Protein AF-A0A4Q5SDN4-F1 (afdb_monomer_lite)

Secondary structure (DSSP, 8-state):
--HHHHHHHHHHHHHHHHHHHHT--GGGGG-EE--TTS-EEHHHHHHHHHHHHHHHHHHHHHHHHHTTPPPPPP---

pLDDT: mean 95.08, std 6.28, range [55.22, 98.44]

Foldseek 3Di:
DDPVVVVVVVVVVVVVVVVCVVPDDPVQQQPWDQDPVGIDGVVVVVVVVVVVVVVVVVVVCVVCVVVVHHDPDDDPD

Sequence (77 aa):
MKKEEIIQVIKNTYAFAIGALKSFEVTHLADTVSFFAGPKTKLQIINLISDHQTHHRAQMIVYLRLNSIKPPDYVGW

Radius of gyration: 15.96 Å; chains: 1; bounding box: 34×28×42 Å

Structure (mmCIF, N/CA/C/O backbone):
data_AF-A0A4Q5SDN4-F1
#
_entry.id   AF-A0A4Q5SDN4-F1
#
loop_
_atom_site.group_PDB
_atom_site.id
_atom_site.type_symbol
_atom_site.label_atom_id
_atom_site.label_alt_id
_atom_site.label_comp_id
_atom_site.label_asym_id
_atom_site.label_entity_id
_atom_site.label_seq_id
_atom_site.pdbx_PDB_ins_code
_atom_site.Cartn_x
_atom_site.Cartn_y
_atom_site.Cartn_z
_atom_site.occupancy
_atom_site.B_iso_or_equiv
_atom_site.auth_seq_id
_atom_site.auth_comp_id
_atom_site.auth_asym_id
_atom_site.auth_atom_id
_atom_site.pdbx_PDB_model_num
ATOM 1 N N . MET A 1 1 ? -12.939 17.691 6.482 1.00 75.25 1 MET A N 1
ATOM 2 C CA . MET A 1 1 ? -13.620 16.556 5.829 1.00 75.25 1 MET A CA 1
ATOM 3 C C . MET A 1 1 ? -14.433 15.804 6.862 1.00 75.25 1 MET A C 1
ATOM 5 O O . MET A 1 1 ? -13.930 15.570 7.957 1.00 75.25 1 MET A O 1
ATOM 9 N N . LYS A 1 2 ? -15.673 15.451 6.534 1.00 96.38 2 LYS A N 1
ATOM 10 C CA . LYS A 1 2 ? -16.526 14.568 7.340 1.00 96.38 2 LYS A CA 1
ATOM 11 C C . LYS A 1 2 ? -16.102 13.107 7.152 1.00 96.38 2 LYS A C 1
ATOM 13 O O . LYS A 1 2 ? -15.445 12.766 6.168 1.00 96.38 2 LYS A O 1
ATOM 18 N N . LYS A 1 3 ? -16.487 12.233 8.084 1.00 94.62 3 LYS A N 1
ATOM 19 C CA . LYS A 1 3 ? -16.153 10.798 8.044 1.00 94.62 3 LYS A CA 1
ATOM 20 C C . LYS A 1 3 ? -16.607 10.144 6.734 1.00 94.62 3 LYS A C 1
ATOM 22 O O . LYS A 1 3 ? -15.872 9.358 6.146 1.00 94.62 3 LYS A O 1
ATOM 27 N N . GLU A 1 4 ? -17.790 10.506 6.257 1.00 97.38 4 GLU A N 1
ATOM 28 C CA . GLU A 1 4 ? -18.413 9.970 5.046 1.00 97.38 4 GLU A CA 1
ATOM 29 C C . GLU A 1 4 ? -17.619 10.356 3.792 1.00 97.38 4 GLU A C 1
ATOM 31 O O . GLU A 1 4 ? -17.403 9.523 2.914 1.00 97.38 4 GLU A O 1
ATOM 36 N N . GLU A 1 5 ? -17.110 11.589 3.746 1.00 97.94 5 GLU A N 1
ATOM 37 C CA . GLU A 1 5 ? -16.257 12.071 2.654 1.00 97.94 5 GLU A CA 1
ATOM 38 C C . GLU A 1 5 ? -14.938 11.292 2.611 1.00 97.94 5 GLU A C 1
ATOM 40 O O . GLU A 1 5 ? -14.514 10.856 1.543 1.00 97.94 5 GLU A O 1
ATOM 45 N N . ILE A 1 6 ? -14.319 11.047 3.774 1.00 96.88 6 ILE A N 1
ATOM 46 C CA . ILE A 1 6 ? -13.097 10.232 3.881 1.00 96.88 6 ILE A CA 1
ATOM 47 C C . ILE A 1 6 ? -13.360 8.810 3.369 1.00 96.88 6 ILE A C 1
ATOM 49 O O . ILE A 1 6 ? -12.582 8.291 2.569 1.00 96.88 6 ILE A O 1
ATOM 53 N N . ILE A 1 7 ? -14.468 8.186 3.782 1.00 97.62 7 ILE A N 1
ATOM 54 C CA . ILE A 1 7 ? -14.844 6.840 3.326 1.00 97.62 7 ILE A CA 1
ATOM 55 C C . ILE A 1 7 ? -15.018 6.811 1.804 1.00 97.62 7 ILE A C 1
ATOM 57 O O . ILE A 1 7 ? -14.547 5.874 1.157 1.00 97.62 7 ILE A O 1
ATOM 61 N N . GLN A 1 8 ? -15.667 7.821 1.222 1.00 98.19 8 GLN A N 1
ATOM 62 C CA . GLN A 1 8 ? -15.875 7.875 -0.222 1.00 98.19 8 GLN A CA 1
ATOM 63 C C . GLN A 1 8 ? -14.558 8.043 -0.987 1.00 98.19 8 GLN A C 1
ATOM 65 O O . GLN A 1 8 ? -14.337 7.343 -1.975 1.00 98.19 8 GLN A O 1
ATOM 70 N N . VAL A 1 9 ? -13.660 8.909 -0.508 1.00 97.75 9 VAL A N 1
ATOM 71 C CA . VAL A 1 9 ? -12.319 9.070 -1.088 1.00 97.75 9 VAL A CA 1
ATOM 72 C C . VAL A 1 9 ? -11.557 7.749 -1.038 1.00 97.75 9 VAL A C 1
ATOM 74 O O . VAL A 1 9 ? -11.039 7.313 -2.060 1.00 97.75 9 VAL A O 1
ATOM 77 N N . ILE A 1 10 ? -11.550 7.063 0.109 1.00 96.25 10 ILE A N 1
ATOM 78 C CA . ILE A 1 10 ? -10.872 5.769 0.261 1.00 96.25 10 ILE A CA 1
ATOM 79 C C . ILE A 1 10 ? -11.416 4.746 -0.745 1.00 96.25 10 ILE A C 1
ATOM 81 O O . ILE A 1 10 ? -10.631 4.113 -1.451 1.00 96.25 10 ILE A O 1
ATOM 85 N N . LYS A 1 11 ? -12.743 4.610 -0.863 1.00 98.06 11 LYS A N 1
ATOM 86 C CA . LYS A 1 11 ? -13.374 3.692 -1.828 1.00 98.06 11 LYS A CA 1
ATOM 87 C C . LYS A 1 11 ? -12.944 3.987 -3.264 1.00 98.06 11 LYS A C 1
ATOM 89 O O . LYS A 1 11 ? -12.562 3.066 -3.983 1.00 98.06 11 LYS A O 1
ATOM 94 N N . ASN A 1 12 ? -12.972 5.258 -3.660 1.00 98.38 12 ASN A N 1
ATOM 95 C CA . ASN A 1 12 ? -12.589 5.679 -5.005 1.00 98.38 12 ASN A CA 1
ATOM 96 C C . ASN A 1 12 ? -11.103 5.401 -5.279 1.00 98.38 12 ASN A C 1
ATOM 98 O O . ASN A 1 12 ? -10.765 4.880 -6.341 1.00 98.38 12 ASN A O 1
ATOM 102 N N . THR A 1 13 ? -10.224 5.675 -4.311 1.00 96.94 13 THR A N 1
ATOM 103 C CA . THR A 1 13 ? -8.782 5.418 -4.425 1.00 96.94 13 THR A CA 1
ATOM 104 C C . THR A 1 13 ? -8.479 3.930 -4.591 1.00 96.94 13 THR A C 1
ATOM 106 O O . THR A 1 13 ? -7.704 3.567 -5.474 1.00 96.94 13 THR A O 1
ATOM 109 N N . TYR A 1 14 ? -9.110 3.052 -3.801 1.00 96.50 14 TYR A N 1
ATOM 110 C CA . TYR A 1 14 ? -8.928 1.604 -3.957 1.00 96.50 14 TYR A CA 1
ATOM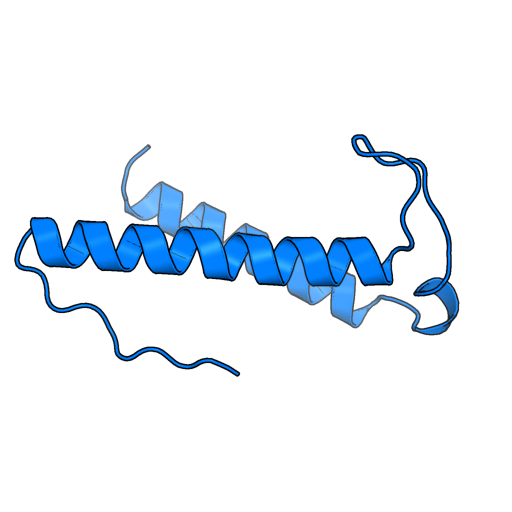 111 C C . TYR A 1 14 ? -9.487 1.093 -5.286 1.00 96.50 14 TYR A C 1
ATOM 113 O O . TYR A 1 14 ? -8.828 0.290 -5.940 1.00 96.50 14 TYR A O 1
ATOM 121 N N . ALA A 1 15 ? -10.655 1.574 -5.723 1.00 98.25 15 ALA A N 1
ATOM 122 C CA . ALA A 1 15 ? -11.218 1.195 -7.019 1.00 98.25 15 ALA A CA 1
ATOM 123 C C . ALA A 1 15 ? -10.282 1.575 -8.178 1.00 98.25 15 ALA A C 1
ATOM 125 O O . ALA A 1 15 ? -10.024 0.749 -9.054 1.00 98.25 15 ALA A O 1
ATOM 126 N N . PHE A 1 16 ? -9.723 2.788 -8.144 1.00 97.56 16 PHE A N 1
ATOM 127 C CA . PHE A 1 16 ? -8.737 3.247 -9.120 1.00 97.56 16 PHE A CA 1
ATOM 128 C C . PHE A 1 16 ? -7.463 2.392 -9.095 1.00 97.56 16 PHE A C 1
ATOM 130 O O . PHE A 1 16 ? -7.056 1.877 -10.134 1.00 97.56 16 PHE A O 1
ATOM 137 N N . ALA A 1 17 ? -6.858 2.194 -7.919 1.00 95.44 17 ALA A N 1
ATOM 138 C CA . ALA A 1 17 ? -5.614 1.437 -7.781 1.00 95.44 17 ALA A CA 1
ATOM 139 C C . ALA A 1 17 ? -5.773 -0.025 -8.228 1.00 95.44 17 ALA A C 1
ATOM 141 O O . ALA A 1 17 ? -4.952 -0.534 -8.987 1.00 95.44 17 ALA A O 1
ATOM 142 N N . ILE A 1 18 ? -6.860 -0.689 -7.819 1.00 96.06 18 ILE A N 1
ATOM 143 C CA . ILE A 1 18 ? -7.171 -2.062 -8.240 1.00 96.06 18 ILE A CA 1
ATOM 144 C C . ILE A 1 18 ? -7.413 -2.118 -9.752 1.00 96.06 18 ILE A C 1
ATOM 146 O O . ILE A 1 18 ? -6.949 -3.052 -10.404 1.00 96.06 18 ILE A O 1
ATOM 150 N N . GLY A 1 19 ? -8.117 -1.135 -10.321 1.00 97.69 19 GLY A N 1
ATOM 151 C CA . GLY A 1 19 ? -8.321 -1.028 -11.766 1.00 97.69 19 GLY A CA 1
ATOM 152 C C . GLY A 1 19 ? -6.998 -0.928 -12.525 1.00 97.69 19 GLY A C 1
ATOM 153 O O . GLY A 1 19 ? -6.759 -1.720 -13.433 1.00 97.69 19 GLY A O 1
ATOM 154 N N . ALA A 1 20 ? -6.111 -0.030 -12.089 1.00 94.88 20 ALA A N 1
ATOM 155 C CA . ALA A 1 20 ? -4.791 0.157 -12.683 1.00 94.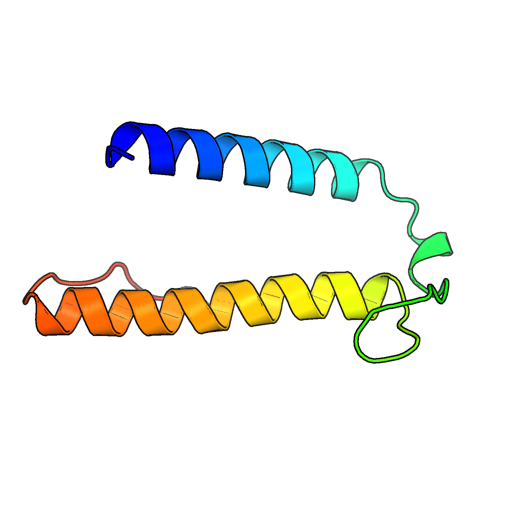88 20 ALA A CA 1
ATOM 156 C C . ALA A 1 20 ? -3.927 -1.113 -12.604 1.00 94.88 20 ALA A C 1
ATOM 158 O O . ALA A 1 20 ? -3.285 -1.473 -13.589 1.00 94.88 20 ALA A O 1
ATOM 159 N N . LEU A 1 21 ? -3.942 -1.817 -11.465 1.00 94.06 21 LEU A N 1
ATOM 160 C CA . LEU A 1 21 ? -3.198 -3.068 -11.284 1.00 94.06 21 LEU A CA 1
ATOM 161 C C . LEU A 1 21 ? -3.743 -4.208 -12.152 1.00 94.06 21 LEU A C 1
ATOM 163 O O . LEU A 1 21 ? -2.962 -4.996 -12.673 1.00 94.06 21 LEU A O 1
ATOM 167 N N . LYS A 1 22 ? -5.063 -4.293 -12.354 1.00 95.94 22 LYS A N 1
ATOM 168 C CA . LYS A 1 22 ? -5.673 -5.306 -13.234 1.00 95.94 22 LYS A CA 1
ATOM 169 C C . LYS A 1 22 ? -5.299 -5.122 -14.703 1.00 95.94 22 LYS A C 1
ATOM 171 O O . LYS A 1 22 ? -5.211 -6.109 -15.423 1.00 95.94 22 LYS A O 1
ATOM 176 N N . SER A 1 23 ? -5.102 -3.881 -15.143 1.00 94.81 23 SER A N 1
ATOM 177 C CA . SER A 1 23 ? -4.658 -3.561 -16.504 1.00 94.81 23 SER A CA 1
ATOM 178 C C . SER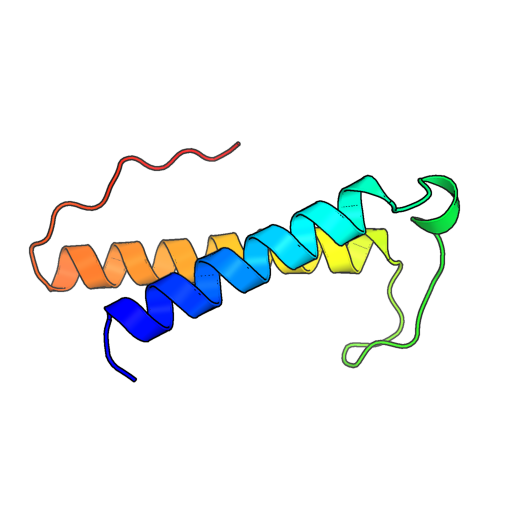 A 1 23 ? -3.135 -3.518 -16.658 1.00 94.81 23 SER A C 1
ATOM 180 O O . SER A 1 23 ? -2.647 -3.166 -17.727 1.00 94.81 23 SER A O 1
ATOM 182 N N . PHE A 1 24 ? -2.374 -3.799 -15.598 1.00 94.69 24 PHE A N 1
ATOM 183 C CA . PHE A 1 24 ? -0.922 -3.668 -15.611 1.00 94.69 24 PHE A CA 1
ATOM 184 C C . PHE A 1 24 ? -0.260 -4.891 -16.256 1.00 94.69 24 PHE A C 1
ATOM 186 O O . PHE A 1 24 ? -0.486 -6.024 -15.831 1.00 94.69 24 PHE A O 1
ATOM 193 N N . GLU A 1 25 ? 0.608 -4.675 -17.245 1.00 96.19 25 GLU A N 1
ATOM 194 C CA . GLU A 1 25 ? 1.367 -5.770 -17.853 1.00 96.19 25 GLU A CA 1
ATOM 195 C C . GLU A 1 25 ? 2.537 -6.195 -16.959 1.00 96.19 25 GLU A C 1
ATOM 197 O O . GLU A 1 25 ? 3.415 -5.403 -16.617 1.00 96.19 25 GLU A O 1
ATOM 202 N N . VAL A 1 26 ? 2.579 -7.480 -16.604 1.00 95.31 26 VAL A N 1
ATOM 203 C CA . VAL A 1 26 ? 3.575 -8.055 -15.679 1.00 95.31 26 VAL A CA 1
ATOM 204 C C . VAL A 1 26 ? 5.016 -7.854 -16.168 1.00 95.31 26 VAL A C 1
ATOM 206 O O . VAL A 1 26 ? 5.928 -7.690 -15.358 1.00 95.31 26 VAL A O 1
ATOM 209 N N . THR A 1 27 ? 5.226 -7.805 -17.485 1.00 97.19 27 THR A N 1
ATOM 210 C CA . THR A 1 27 ? 6.522 -7.539 -18.135 1.00 97.19 27 THR A CA 1
ATOM 211 C C . THR A 1 27 ? 7.146 -6.214 -17.696 1.00 97.19 27 THR A C 1
ATOM 213 O O . THR A 1 27 ? 8.367 -6.115 -17.609 1.00 97.19 27 THR A O 1
ATOM 216 N N . HIS A 1 28 ? 6.325 -5.227 -17.331 1.00 97.38 28 HIS A N 1
ATOM 217 C CA . HIS A 1 28 ? 6.773 -3.908 -16.893 1.00 97.38 28 HIS A CA 1
ATOM 218 C C . HIS A 1 28 ? 7.152 -3.831 -15.410 1.00 97.38 28 HIS A C 1
ATOM 220 O O . HIS A 1 28 ? 7.626 -2.790 -14.956 1.00 97.38 28 HIS A O 1
ATOM 226 N N . LEU A 1 29 ? 6.975 -4.892 -14.616 1.00 96.94 29 LEU A N 1
ATOM 227 C CA . LEU A 1 29 ? 7.285 -4.859 -13.178 1.00 96.94 29 LEU A CA 1
ATOM 228 C C . LEU A 1 29 ? 8.760 -4.543 -12.882 1.00 96.94 29 LEU A C 1
ATOM 230 O O . LEU A 1 29 ? 9.057 -3.920 -11.858 1.00 96.94 29 LEU A O 1
ATOM 234 N N . ALA A 1 30 ? 9.667 -4.953 -13.773 1.00 97.88 30 ALA A N 1
ATOM 235 C CA . ALA A 1 30 ? 11.103 -4.715 -13.656 1.00 97.88 30 ALA A CA 1
ATOM 236 C C . ALA 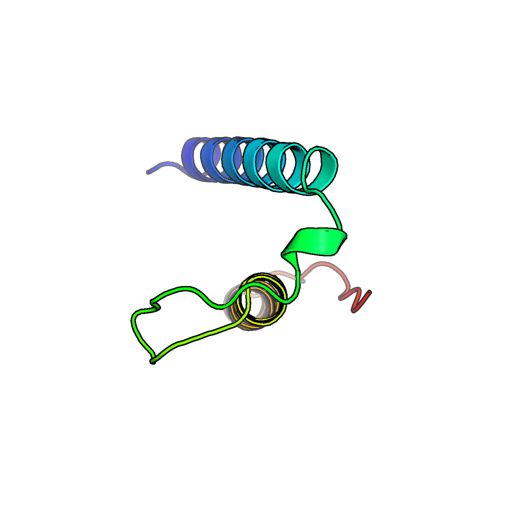A 1 30 ? 11.538 -3.319 -14.140 1.00 97.88 30 ALA A C 1
ATOM 238 O O . ALA A 1 30 ? 12.672 -2.915 -13.874 1.00 97.88 30 ALA A O 1
ATOM 239 N N . ASP A 1 31 ? 10.655 -2.563 -14.803 1.00 98.19 31 ASP A N 1
ATOM 240 C CA . ASP A 1 31 ? 10.977 -1.229 -15.306 1.00 98.19 31 ASP A CA 1
ATOM 241 C C . ASP A 1 31 ? 11.371 -0.312 -14.153 1.00 98.19 31 ASP A C 1
ATOM 243 O O . ASP A 1 31 ? 10.625 -0.157 -13.181 1.00 98.19 31 ASP A O 1
ATOM 247 N N . THR A 1 32 ? 12.526 0.334 -14.289 1.00 98.44 32 THR A N 1
ATOM 248 C CA . THR A 1 32 ? 12.992 1.336 -13.332 1.00 98.44 32 THR A CA 1
ATOM 249 C C . THR A 1 32 ? 12.480 2.711 -13.727 1.00 98.44 32 THR A C 1
ATOM 251 O O . THR A 1 32 ? 12.587 3.121 -14.881 1.00 98.44 32 THR A O 1
ATOM 254 N N . VAL A 1 33 ? 11.945 3.442 -12.755 1.00 97.81 33 VAL A N 1
ATOM 255 C CA . VAL A 1 33 ? 11.478 4.819 -12.922 1.00 97.81 33 VAL A CA 1
ATOM 256 C C . VAL A 1 33 ? 12.223 5.747 -11.971 1.00 97.81 33 VAL A C 1
ATOM 258 O O . VAL A 1 33 ? 12.707 5.327 -10.915 1.00 97.81 33 VAL A O 1
ATOM 261 N N . SER A 1 34 ? 12.306 7.025 -12.342 1.00 98.25 34 SER A N 1
ATOM 262 C CA . SER A 1 34 ? 12.727 8.064 -11.404 1.00 98.25 34 SER A CA 1
ATOM 263 C C . SER A 1 34 ? 11.714 8.142 -10.264 1.00 98.25 34 SER A C 1
ATOM 265 O O . SER A 1 34 ? 10.505 8.183 -10.496 1.00 98.25 34 SER A O 1
ATOM 267 N N . PHE A 1 35 ? 12.204 8.134 -9.032 1.00 97.56 35 PHE A N 1
ATOM 268 C CA . PHE A 1 35 ? 11.382 8.160 -7.832 1.00 97.56 35 PHE A CA 1
ATOM 269 C C . PHE A 1 35 ? 12.065 9.037 -6.781 1.00 97.56 35 PHE A C 1
ATOM 271 O O . PHE A 1 35 ? 13.290 9.161 -6.767 1.00 97.56 35 PHE A O 1
ATOM 278 N N . PHE A 1 36 ? 11.279 9.685 -5.915 1.00 95.81 36 PHE A N 1
ATOM 279 C CA . PHE A 1 36 ? 11.786 10.734 -5.018 1.00 95.81 36 PHE A CA 1
ATOM 280 C C . PHE A 1 36 ? 12.868 10.232 -4.046 1.00 95.81 36 PHE A C 1
ATOM 282 O O . PHE A 1 36 ? 13.727 11.000 -3.630 1.00 95.81 36 PHE A O 1
ATOM 289 N N . ALA A 1 37 ? 12.844 8.939 -3.709 1.00 94.62 37 ALA A N 1
ATOM 290 C CA . ALA A 1 37 ? 13.828 8.269 -2.856 1.00 94.62 37 ALA A 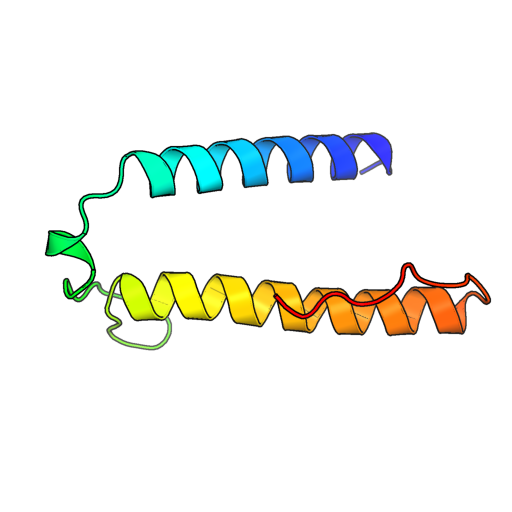CA 1
ATOM 291 C C . ALA A 1 37 ? 14.928 7.548 -3.667 1.00 94.62 37 ALA A C 1
ATOM 293 O O . ALA A 1 37 ? 15.459 6.521 -3.237 1.00 94.62 37 ALA A O 1
ATOM 294 N N . GLY A 1 38 ? 15.229 8.058 -4.863 1.00 97.38 38 GLY A N 1
ATOM 295 C CA . GLY A 1 38 ? 16.111 7.429 -5.844 1.00 97.38 38 GLY A CA 1
ATOM 296 C C . GLY A 1 38 ? 15.385 6.405 -6.725 1.00 97.38 38 GLY A C 1
ATOM 297 O O . GLY A 1 38 ? 14.261 6.020 -6.404 1.00 97.38 38 GLY A O 1
ATOM 298 N N . PRO A 1 39 ? 16.002 5.957 -7.836 1.00 98.38 39 PRO A N 1
ATOM 299 C CA . PRO A 1 39 ? 15.364 5.061 -8.799 1.00 98.38 39 PRO A CA 1
ATOM 300 C C . PRO A 1 39 ? 14.819 3.775 -8.161 1.00 98.38 39 PRO A C 1
ATOM 302 O O . PRO A 1 39 ? 15.473 3.168 -7.307 1.00 98.38 39 PRO A O 1
ATOM 305 N N . LYS A 1 40 ? 13.622 3.356 -8.585 1.00 98.31 40 LYS A N 1
ATOM 306 C CA . LYS A 1 40 ? 12.944 2.133 -8.121 1.00 98.31 40 LYS A CA 1
ATOM 307 C C . LYS A 1 40 ? 12.301 1.397 -9.283 1.00 98.31 40 LYS A C 1
ATOM 309 O O . LYS A 1 40 ? 11.844 2.031 -10.234 1.00 98.31 40 LYS A O 1
ATOM 314 N N . THR A 1 41 ? 12.204 0.076 -9.178 1.00 98.31 41 THR A N 1
ATOM 315 C CA . THR A 1 41 ? 11.347 -0.692 -10.084 1.00 98.31 41 THR A CA 1
ATOM 316 C C . THR A 1 41 ? 9.875 -0.443 -9.765 1.00 98.31 41 THR A C 1
ATOM 318 O O . THR A 1 41 ? 9.512 -0.144 -8.621 1.00 98.31 41 THR A O 1
ATOM 321 N N . LYS A 1 42 ? 8.992 -0.602 -10.754 1.00 97.12 42 LYS A N 1
ATOM 322 C CA . LYS A 1 42 ? 7.541 -0.510 -10.527 1.00 97.12 42 LYS A CA 1
ATOM 323 C C . LYS A 1 42 ? 7.072 -1.510 -9.462 1.00 97.12 42 LYS A C 1
ATOM 325 O O . LYS A 1 42 ? 6.269 -1.144 -8.607 1.00 97.12 42 LYS A O 1
ATOM 330 N N . LEU A 1 43 ? 7.642 -2.720 -9.429 1.00 97.12 43 LEU A N 1
ATOM 331 C CA . LEU A 1 43 ? 7.379 -3.703 -8.370 1.00 97.12 43 LEU A CA 1
ATOM 332 C C . LEU A 1 43 ? 7.754 -3.188 -6.973 1.00 97.12 43 LEU A C 1
ATOM 334 O O . LEU A 1 43 ? 6.972 -3.330 -6.035 1.00 97.12 43 LEU A O 1
ATOM 338 N N . GLN A 1 44 ? 8.926 -2.563 -6.825 1.00 97.88 44 GLN A N 1
ATOM 339 C CA . GLN A 1 44 ? 9.343 -1.989 -5.542 1.00 97.88 44 GLN A CA 1
ATOM 340 C C . GLN A 1 44 ? 8.369 -0.911 -5.060 1.00 97.88 44 GLN A C 1
ATOM 342 O O . GLN A 1 44 ? 8.078 -0.852 -3.871 1.00 97.88 44 GLN A O 1
ATOM 347 N N . ILE A 1 45 ? 7.844 -0.082 -5.967 1.00 97.06 45 ILE A N 1
ATOM 348 C CA . ILE A 1 45 ? 6.869 0.963 -5.624 1.00 97.06 45 ILE A CA 1
ATOM 349 C C . ILE A 1 45 ? 5.525 0.352 -5.201 1.00 97.06 45 ILE A C 1
ATOM 351 O O . ILE A 1 45 ? 4.937 0.807 -4.223 1.00 97.06 45 ILE A O 1
ATOM 355 N N . ILE A 1 46 ? 5.047 -0.690 -5.889 1.00 95.75 46 ILE A N 1
ATOM 356 C CA . ILE A 1 46 ? 3.805 -1.390 -5.518 1.00 95.75 46 ILE A CA 1
ATOM 357 C C . ILE A 1 46 ? 3.933 -1.999 -4.114 1.00 95.75 46 ILE A C 1
ATOM 359 O O . ILE A 1 46 ? 3.068 -1.771 -3.266 1.00 95.75 46 ILE A O 1
ATOM 363 N N . ASN A 1 47 ? 5.039 -2.697 -3.841 1.00 95.56 47 ASN A N 1
ATOM 364 C CA . ASN A 1 47 ? 5.310 -3.267 -2.519 1.00 95.56 47 ASN A CA 1
ATOM 365 C C . ASN A 1 47 ? 5.416 -2.175 -1.447 1.00 95.56 47 ASN A C 1
ATOM 367 O O . ASN A 1 47 ? 4.791 -2.286 -0.396 1.00 95.56 47 ASN A O 1
ATOM 371 N N . LEU A 1 48 ? 6.119 -1.076 -1.745 1.00 96.50 48 LEU A N 1
ATOM 372 C CA . LEU A 1 48 ? 6.241 0.070 -0.844 1.00 96.50 48 LEU A CA 1
ATOM 373 C C . LEU A 1 48 ? 4.870 0.630 -0.439 1.00 96.50 48 LEU A C 1
ATOM 375 O O . LEU A 1 48 ? 4.667 0.945 0.730 1.00 96.50 48 LEU A O 1
ATOM 379 N N . ILE A 1 49 ? 3.927 0.760 -1.378 1.00 94.25 49 ILE A N 1
ATOM 380 C CA . ILE A 1 49 ? 2.579 1.263 -1.074 1.00 94.25 49 ILE A CA 1
ATOM 381 C C . ILE A 1 49 ? 1.821 0.281 -0.173 1.00 94.25 49 ILE A C 1
ATOM 383 O O . ILE A 1 49 ? 1.190 0.723 0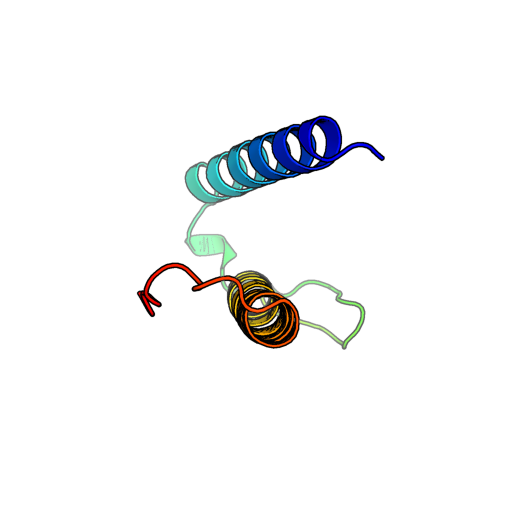.788 1.00 94.25 49 ILE A O 1
ATOM 387 N N . SER A 1 50 ? 1.916 -1.026 -0.429 1.00 92.50 50 SER A N 1
ATOM 388 C CA . SER A 1 50 ? 1.303 -2.060 0.420 1.00 92.50 50 SER A CA 1
ATOM 389 C C . SER A 1 50 ? 1.851 -2.029 1.855 1.00 92.50 50 SER A C 1
ATOM 391 O O . SER A 1 50 ? 1.091 -2.029 2.833 1.00 92.50 50 SER A O 1
ATOM 393 N N . ASP A 1 51 ? 3.172 -1.916 1.999 1.00 95.25 51 ASP A N 1
ATOM 394 C CA . ASP A 1 51 ? 3.839 -1.829 3.300 1.00 95.25 51 ASP A CA 1
ATOM 395 C C . ASP A 1 51 ? 3.467 -0.535 4.033 1.00 95.25 51 ASP A C 1
ATOM 397 O O . ASP A 1 51 ? 3.136 -0.550 5.221 1.00 95.25 51 ASP A O 1
ATOM 401 N N . HIS A 1 52 ? 3.436 0.591 3.318 1.00 95.25 52 HIS A N 1
ATOM 402 C CA . HIS A 1 52 ? 3.048 1.894 3.854 1.00 95.25 52 HIS A CA 1
ATOM 403 C C . HIS A 1 52 ? 1.592 1.913 4.346 1.00 95.25 52 HIS A C 1
ATOM 405 O O . HIS A 1 52 ? 1.297 2.437 5.424 1.00 95.25 52 HIS A O 1
ATOM 411 N N . GLN A 1 53 ? 0.676 1.283 3.606 1.00 94.00 53 GLN A N 1
ATOM 412 C CA . GLN A 1 53 ? -0.711 1.102 4.039 1.00 94.00 53 GLN A CA 1
ATOM 413 C C . GLN A 1 53 ? -0.795 0.249 5.308 1.00 94.00 53 GLN A C 1
ATOM 415 O O . GLN A 1 53 ? -1.514 0.603 6.247 1.00 94.00 53 GLN A O 1
ATOM 420 N N . THR A 1 54 ? -0.039 -0.847 5.369 1.00 94.00 54 THR A N 1
ATOM 421 C CA . THR A 1 54 ? 0.014 -1.720 6.547 1.00 94.00 54 THR A CA 1
ATOM 422 C C . THR A 1 54 ? 0.565 -0.983 7.769 1.00 94.00 54 THR A C 1
ATOM 424 O O . THR A 1 54 ? -0.023 -1.074 8.851 1.00 94.00 54 THR A O 1
ATOM 427 N N . HIS A 1 55 ? 1.614 -0.177 7.589 1.00 95.88 55 HIS A N 1
ATOM 428 C CA . HIS A 1 55 ? 2.191 0.681 8.622 1.00 95.88 55 HIS A CA 1
ATOM 429 C C . HIS A 1 55 ? 1.154 1.646 9.220 1.00 95.88 55 HIS A C 1
ATOM 431 O O . HIS A 1 55 ? 0.940 1.658 10.435 1.00 95.88 55 HIS A O 1
ATOM 437 N N . HIS A 1 56 ? 0.445 2.412 8.385 1.00 95.94 56 HIS A N 1
ATOM 438 C CA . HIS A 1 56 ? -0.565 3.356 8.874 1.00 95.94 56 HIS A CA 1
ATOM 439 C C . HIS A 1 56 ? -1.806 2.668 9.452 1.00 95.94 56 HIS A C 1
ATOM 441 O O . HIS A 1 56 ? -2.393 3.157 10.418 1.00 95.94 56 HIS A O 1
ATOM 447 N N . ARG A 1 57 ? -2.189 1.496 8.938 1.00 94.44 57 ARG A N 1
ATOM 448 C CA . ARG A 1 57 ? -3.259 0.685 9.536 1.00 94.44 57 ARG A CA 1
ATOM 449 C C . ARG A 1 57 ? -2.919 0.258 10.963 1.00 94.44 57 ARG A C 1
ATOM 451 O O . ARG A 1 57 ? -3.787 0.339 11.830 1.00 94.44 57 ARG A O 1
ATOM 458 N N . ALA A 1 58 ? -1.670 -0.122 11.232 1.00 94.06 58 ALA A N 1
ATOM 459 C CA . ALA A 1 58 ? -1.220 -0.431 12.588 1.00 94.06 58 ALA A CA 1
ATOM 460 C C . ALA A 1 58 ? -1.307 0.794 13.518 1.00 94.06 58 ALA A C 1
ATOM 462 O O . ALA A 1 58 ? -1.783 0.672 14.647 1.00 94.06 58 ALA A O 1
ATOM 463 N N . GLN A 1 59 ? -0.948 1.990 13.037 1.00 96.94 59 GLN A N 1
ATOM 464 C CA . GLN A 1 59 ? -1.127 3.234 13.800 1.00 96.94 59 GLN A CA 1
ATOM 465 C C . GLN A 1 59 ? -2.606 3.516 14.114 1.00 96.94 59 GLN A C 1
ATOM 467 O O . GLN A 1 59 ? -2.942 3.857 15.248 1.00 96.94 59 GLN A O 1
ATOM 472 N N . MET A 1 60 ? -3.515 3.300 13.156 1.00 95.31 60 MET A N 1
ATOM 473 C CA . MET A 1 60 ? -4.957 3.451 13.392 1.00 95.31 60 MET A CA 1
ATOM 474 C C . MET A 1 60 ? -5.483 2.474 14.452 1.00 95.31 60 MET A C 1
ATOM 476 O O . MET A 1 60 ? -6.315 2.854 15.272 1.00 95.31 60 MET A O 1
ATOM 480 N N . ILE A 1 61 ? -4.975 1.237 14.490 1.00 95.88 61 ILE A N 1
ATOM 481 C CA . ILE A 1 61 ? -5.315 0.263 15.542 1.00 95.88 61 ILE A CA 1
ATOM 482 C C . ILE A 1 61 ? -4.918 0.790 16.928 1.00 95.88 61 ILE A C 1
ATOM 484 O O . ILE A 1 61 ? -5.691 0.648 17.879 1.00 95.88 61 ILE A O 1
ATOM 488 N N . VAL A 1 62 ? -3.747 1.425 17.053 1.00 97.00 62 VAL A N 1
ATOM 489 C CA . VAL A 1 62 ? -3.320 2.070 18.307 1.00 97.00 62 VAL A CA 1
ATOM 490 C C . VAL A 1 62 ? -4.297 3.178 18.702 1.00 97.00 62 VAL A C 1
ATOM 492 O O . VAL A 1 62 ? -4.735 3.213 19.850 1.00 97.00 62 VAL A O 1
ATOM 495 N N . TYR A 1 63 ? -4.713 4.032 17.765 1.00 98.06 63 TYR A N 1
ATOM 496 C CA . TYR A 1 63 ? -5.686 5.095 18.042 1.00 98.06 63 TYR A CA 1
ATOM 497 C C . TYR A 1 63 ? -7.053 4.571 18.479 1.00 98.06 63 TYR A C 1
ATOM 499 O O . TYR A 1 63 ? -7.628 5.116 19.421 1.00 98.06 63 TYR A O 1
ATOM 507 N N . LEU A 1 64 ? -7.561 3.501 17.862 1.00 98.00 64 LEU A N 1
ATOM 508 C CA . LEU A 1 64 ? -8.806 2.867 18.303 1.00 98.00 64 LEU A CA 1
ATOM 509 C C . LEU A 1 64 ? -8.691 2.400 19.758 1.00 98.00 64 LEU A C 1
ATOM 511 O O . LEU A 1 64 ? -9.551 2.728 20.573 1.00 98.00 64 LEU A O 1
ATOM 515 N N . ARG A 1 65 ? -7.585 1.734 20.113 1.00 97.69 65 ARG A N 1
ATOM 516 C CA . ARG A 1 65 ? -7.331 1.268 21.485 1.00 97.69 65 ARG A CA 1
ATOM 517 C C . ARG A 1 65 ? -7.209 2.411 22.491 1.00 97.69 65 ARG A C 1
ATOM 519 O O . ARG A 1 65 ? -7.806 2.319 23.557 1.00 97.69 65 ARG A O 1
ATOM 526 N N . LEU A 1 66 ? -6.501 3.492 22.153 1.00 98.44 66 LEU A N 1
ATOM 527 C CA . LEU A 1 66 ? -6.405 4.688 23.007 1.00 98.44 66 LEU A CA 1
ATOM 528 C C . LEU A 1 66 ? -7.776 5.336 23.259 1.00 98.44 66 LEU A C 1
ATOM 530 O O . LEU A 1 66 ? -7.993 5.920 24.314 1.00 98.44 66 LEU A O 1
ATOM 534 N N . ASN A 1 67 ? -8.715 5.183 22.323 1.00 98.19 67 ASN A N 1
ATOM 535 C CA . ASN A 1 67 ? -10.100 5.638 22.459 1.00 98.19 67 ASN A CA 1
ATOM 536 C C . ASN A 1 67 ? -11.043 4.555 23.020 1.00 98.19 67 ASN A C 1
ATOM 538 O O . ASN A 1 67 ? -12.258 4.695 22.924 1.00 98.19 67 ASN A O 1
ATOM 542 N N . SER A 1 68 ? -10.511 3.470 23.598 1.00 98.25 68 SER A N 1
ATOM 543 C CA . SER A 1 68 ? -11.289 2.341 24.139 1.00 98.25 68 SER A CA 1
ATOM 544 C C . SER A 1 68 ? -12.231 1.667 23.125 1.00 98.25 68 SER A C 1
ATOM 546 O O . SER A 1 68 ? -13.217 1.035 23.499 1.00 98.25 68 SER A O 1
ATOM 548 N N . ILE A 1 69 ? -11.925 1.764 21.829 1.00 98.19 69 ILE A N 1
ATOM 549 C CA . ILE A 1 69 ? -12.654 1.096 20.748 1.00 98.19 69 ILE A CA 1
ATOM 550 C C . ILE A 1 69 ? -11.921 -0.201 20.397 1.00 98.19 69 ILE A C 1
ATOM 552 O O . ILE A 1 69 ? -10.736 -0.183 20.053 1.00 98.19 69 ILE A O 1
ATOM 556 N N . LYS A 1 70 ? -12.627 -1.340 20.442 1.00 97.44 70 LYS A N 1
ATOM 557 C CA . LYS A 1 70 ? -12.073 -2.624 19.989 1.00 97.44 70 LYS A CA 1
ATOM 558 C C . LYS A 1 70 ? -11.817 -2.557 18.470 1.00 97.44 70 LYS A C 1
ATOM 560 O O . LYS A 1 70 ? -12.776 -2.376 17.718 1.00 97.44 70 LYS A O 1
ATOM 565 N N . PRO A 1 71 ? -10.563 -2.698 18.002 1.00 96.25 71 PRO A N 1
ATOM 566 C CA . PRO A 1 71 ? -10.271 -2.733 16.574 1.00 96.25 71 PRO A CA 1
ATOM 567 C C . PRO A 1 71 ? -10.781 -4.042 15.943 1.00 96.25 71 PRO A C 1
ATOM 569 O O . PRO A 1 71 ? -10.901 -5.045 16.653 1.00 96.25 71 PRO A O 1
ATOM 572 N N . PRO A 1 72 ? -11.042 -4.062 14.623 1.00 93.88 72 PRO A N 1
ATOM 573 C CA . PRO A 1 72 ? -11.230 -5.309 13.884 1.00 93.88 72 PRO A CA 1
ATOM 574 C C . PRO A 1 72 ? -10.014 -6.233 14.026 1.00 93.88 72 PRO A C 1
ATOM 576 O O . PRO A 1 72 ? -8.893 -5.757 14.237 1.00 93.88 72 PRO A O 1
ATOM 579 N N . ASP A 1 73 ? -10.231 -7.539 13.870 1.00 91.25 73 ASP A N 1
ATOM 580 C CA . ASP A 1 73 ? -9.141 -8.514 13.882 1.00 91.25 73 ASP A CA 1
ATOM 581 C C . ASP A 1 73 ? -8.170 -8.251 12.723 1.00 91.25 73 ASP A C 1
ATOM 583 O O . ASP A 1 73 ? -8.562 -7.870 11.616 1.00 91.25 73 ASP A O 1
ATOM 587 N N . TYR A 1 74 ? -6.877 -8.417 12.995 1.00 85.25 74 TYR A N 1
ATOM 588 C CA . TYR A 1 74 ? -5.844 -8.186 11.996 1.00 85.25 74 TYR A CA 1
ATOM 589 C C . TYR A 1 74 ? -5.720 -9.392 11.063 1.00 85.25 74 TYR A C 1
ATOM 591 O O . TYR A 1 74 ? -5.488 -10.509 11.521 1.00 85.25 74 TYR A O 1
ATOM 599 N N . VAL A 1 75 ? -5.801 -9.142 9.756 1.00 82.06 75 VAL A N 1
ATOM 600 C CA . VAL A 1 75 ? -5.503 -10.124 8.708 1.00 82.06 75 VAL A CA 1
ATOM 601 C C . VAL A 1 75 ? -4.251 -9.652 7.972 1.00 82.06 75 VAL A C 1
ATOM 603 O O . VAL A 1 75 ? -4.211 -8.533 7.454 1.00 82.06 75 VAL A O 1
ATOM 606 N N . GLY A 1 76 ? -3.202 -10.476 8.005 1.00 73.62 76 GLY A N 1
ATOM 607 C CA . GLY A 1 76 ? -1.873 -10.136 7.487 1.00 73.62 76 GLY A CA 1
ATOM 608 C C . GLY A 1 76 ? -1.649 -10.468 6.013 1.00 73.62 76 GLY A C 1
ATOM 609 O O . GLY A 1 76 ? -0.548 -10.225 5.526 1.00 73.62 76 GLY A O 1
ATOM 610 N N . TRP A 1 77 ? -2.652 -11.032 5.338 1.00 55.22 77 TRP A N 1
ATOM 611 C CA . TRP A 1 77 ? -2.580 -11.532 3.968 1.00 55.22 77 TRP A CA 1
ATOM 612 C C . TRP A 1 77 ? -3.898 -11.295 3.229 1.00 55.22 77 TRP A C 1
ATOM 614 O O . TRP A 1 77 ? -4.968 -11.580 3.813 1.00 55.22 77 TRP A O 1
#